Protein AF-A0A3A9J776-F1 (afdb_monomer_lite)

Sequence (77 aa):
MKIWGLTGGIGMGKSTATGVIRRRNIPVFDADATVHALQGRGGRAVAPIGLAFPGAIRDGAVDREALRRAVLGNPAA

Secondary structure (DSSP, 8-state):
---------TTSSHHHHHHHHHHTT-----HHHHHHHHHSTT-TTHHHHHHHSTT-EETTEE-HHHHHHHHTT-TT-

Foldseek 3Di:
DDDDDDDDDPPPCSVVVVVVCVVVVHDDDDPVVLVQQLQQAVHVVQVVLCVVQPPQDDPRGGNPVSSCVVCPPPPPD

Radius of gyration: 15.99 Å; chains: 1; bounding box: 36×28×38 Å

Organism: NCBI:txid2478470

InterPro domains:
  IPR001977 Dephospho-CoA kinase [PF01121] (3-76)
  IPR001977 Dephospho-CoA kinase [PS51219] (3-77)
  IPR027417 P-loop containing nucleoside triphosphate hydrolase [G3DSA:3.40.50.300] (1-77)
  IPR027417 P-loop containing nucleoside triphosphate hydrolase [SSF52540] (1-75)

Structure (mmCIF, N/CA/C/O backbone):
data_AF-A0A3A9J776-F1
#
_entry.id   AF-A0A3A9J776-F1
#
loop_
_atom_site.group_PDB
_atom_site.id
_atom_site.type_symbol
_atom_site.label_atom_id
_atom_site.label_alt_id
_atom_site.label_comp_id
_atom_site.label_asym_id
_atom_site.label_entity_id
_atom_site.label_seq_id
_atom_site.pdbx_PDB_ins_code
_atom_site.Cartn_x
_atom_site.Cartn_y
_atom_site.Cartn_z
_atom_site.occupancy
_atom_site.B_iso_or_equiv
_atom_site.auth_seq_id
_atom_site.auth_comp_id
_atom_site.auth_asym_id
_atom_site.auth_atom_id
_atom_site.pdbx_PDB_model_num
ATOM 1 N N . MET A 1 1 ? -22.082 11.532 4.121 1.00 83.19 1 MET A N 1
ATOM 2 C CA . MET A 1 1 ? -20.994 10.886 4.893 1.00 83.19 1 MET A CA 1
ATOM 3 C C . MET A 1 1 ? -19.771 11.796 4.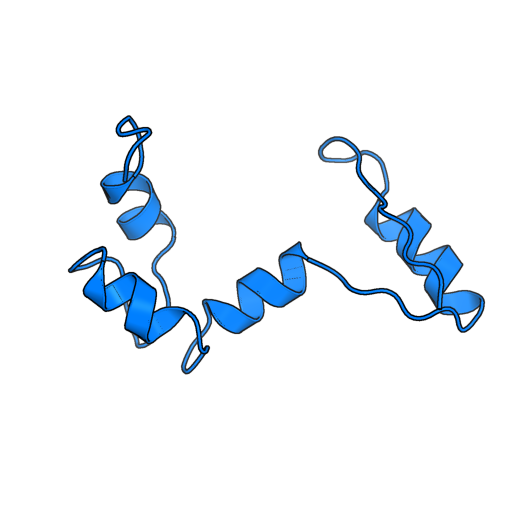847 1.00 83.19 1 MET A C 1
ATOM 5 O O . MET A 1 1 ? -19.492 12.310 3.774 1.00 83.19 1 MET A O 1
ATOM 9 N N . LYS A 1 2 ? -19.092 12.058 5.972 1.00 92.62 2 LYS A N 1
ATOM 10 C CA . LYS A 1 2 ? -17.863 12.879 6.005 1.00 92.62 2 LYS A CA 1
ATOM 11 C C . LYS A 1 2 ? -16.634 11.963 6.039 1.00 92.62 2 LYS A C 1
ATOM 13 O O . LYS A 1 2 ? -16.647 10.994 6.793 1.00 92.62 2 LYS A O 1
ATOM 18 N N . ILE A 1 3 ? -15.609 12.267 5.241 1.00 94.12 3 ILE A N 1
ATOM 19 C CA . ILE A 1 3 ? -14.348 11.511 5.167 1.00 94.12 3 ILE A CA 1
ATOM 20 C C . ILE A 1 3 ? -13.247 12.335 5.837 1.00 94.12 3 ILE A C 1
ATOM 22 O O . ILE A 1 3 ? -13.123 13.527 5.568 1.00 94.12 3 ILE A O 1
ATOM 26 N N . TRP A 1 4 ? -12.456 11.695 6.696 1.00 94.44 4 TRP A N 1
ATOM 27 C CA . TRP A 1 4 ? -11.378 12.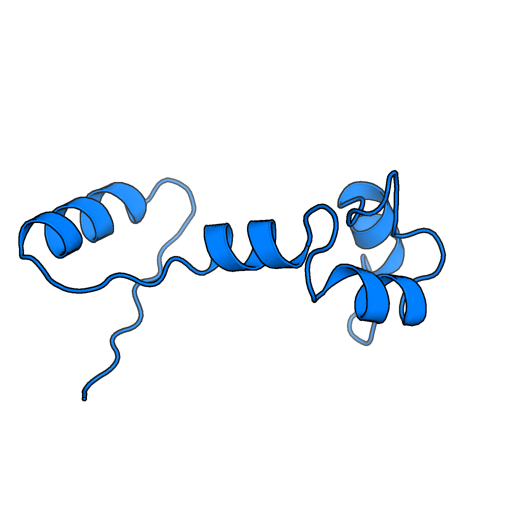330 7.454 1.00 94.44 4 TRP A CA 1
ATOM 28 C C . TRP A 1 4 ? -10.050 11.654 7.118 1.00 94.44 4 TRP A C 1
ATOM 30 O O . TRP A 1 4 ? -9.942 10.431 7.207 1.00 94.44 4 TRP A O 1
ATOM 40 N N . GLY A 1 5 ? -9.047 12.443 6.730 1.00 94.88 5 GLY A N 1
ATOM 41 C CA . GLY A 1 5 ? -7.697 11.953 6.463 1.00 94.88 5 GLY A CA 1
ATOM 42 C C . GLY A 1 5 ? -6.839 11.975 7.725 1.00 94.88 5 GLY A C 1
ATOM 43 O O . GLY A 1 5 ? -6.708 13.020 8.359 1.00 94.88 5 GLY A O 1
ATOM 44 N N . LEU A 1 6 ? -6.230 10.839 8.071 1.00 94.12 6 LEU A N 1
ATOM 45 C CA . LEU A 1 6 ? -5.213 10.756 9.118 1.00 94.12 6 LEU A CA 1
ATOM 46 C C . LEU A 1 6 ? -3.842 10.525 8.476 1.00 94.12 6 LEU A C 1
ATOM 48 O O . LEU A 1 6 ? -3.628 9.517 7.810 1.00 94.12 6 LEU A O 1
ATOM 52 N N . THR A 1 7 ? -2.909 11.444 8.713 1.00 93.75 7 THR A N 1
ATOM 53 C CA . THR A 1 7 ? -1.529 11.375 8.217 1.00 93.75 7 THR A CA 1
ATOM 54 C C . THR A 1 7 ? -0.531 11.686 9.335 1.00 93.75 7 THR A C 1
ATOM 56 O O . THR A 1 7 ? -0.912 12.015 10.456 1.00 93.75 7 THR A O 1
ATOM 59 N N . GLY A 1 8 ? 0.756 11.522 9.051 1.00 91.88 8 GLY A N 1
ATOM 60 C CA . GLY A 1 8 ? 1.858 11.702 9.990 1.00 91.88 8 GLY A CA 1
ATOM 61 C C . GLY A 1 8 ? 3.098 10.931 9.542 1.00 91.88 8 GLY A C 1
ATOM 62 O O . GLY A 1 8 ? 3.000 9.992 8.749 1.00 91.88 8 GLY A O 1
ATOM 63 N N . GLY A 1 9 ? 4.265 11.297 10.069 1.00 91.56 9 GLY A N 1
ATOM 64 C CA . GLY A 1 9 ? 5.535 10.626 9.770 1.00 91.56 9 GLY A CA 1
ATOM 65 C C . GLY A 1 9 ? 5.588 9.151 10.197 1.00 91.56 9 GLY A C 1
ATOM 66 O O . GLY A 1 9 ? 4.689 8.626 10.871 1.00 91.56 9 GLY A O 1
ATOM 67 N N . ILE A 1 10 ? 6.653 8.459 9.791 1.00 88.19 10 ILE A N 1
ATOM 68 C CA . ILE A 1 10 ? 6.955 7.094 10.248 1.00 88.19 10 ILE A CA 1
ATOM 69 C C . ILE A 1 10 ? 7.159 7.128 11.772 1.00 88.19 10 ILE A C 1
ATOM 71 O O . ILE A 1 10 ? 7.771 8.052 12.295 1.00 88.19 10 ILE A O 1
ATOM 75 N N . GLY A 1 11 ? 6.586 6.164 12.497 1.00 88.19 11 GLY A N 1
ATOM 76 C CA . GLY A 1 11 ? 6.705 6.088 13.961 1.00 88.19 11 GLY A CA 1
ATOM 77 C C . GLY A 1 11 ? 5.805 7.041 14.763 1.00 88.19 11 GLY A C 1
ATOM 78 O O . GLY A 1 11 ? 5.737 6.917 15.978 1.00 88.19 11 GLY A O 1
ATOM 79 N N . MET A 1 12 ? 5.028 7.920 14.121 1.00 93.19 12 MET A N 1
ATOM 80 C CA . MET A 1 12 ? 4.195 8.931 14.807 1.00 93.19 12 MET A CA 1
ATOM 81 C C . MET A 1 12 ? 2.897 8.386 15.442 1.00 93.19 12 MET A C 1
ATOM 83 O O . MET A 1 12 ? 1.974 9.140 15.730 1.00 93.19 12 MET A O 1
ATOM 87 N N . GLY A 1 13 ? 2.762 7.067 15.611 1.00 92.44 13 GLY A N 1
ATOM 88 C CA . GLY A 1 13 ? 1.605 6.475 16.295 1.00 92.44 13 GLY A CA 1
ATOM 89 C C . GLY A 1 13 ? 0.284 6.465 15.509 1.00 92.44 13 GLY A C 1
ATOM 90 O O . GLY A 1 13 ? -0.769 6.252 16.108 1.00 92.44 13 GLY A O 1
ATOM 91 N N . LYS A 1 14 ? 0.299 6.631 14.175 1.00 94.69 14 LYS A N 1
ATOM 92 C CA . LYS A 1 14 ? -0.914 6.548 13.325 1.00 94.69 14 LYS A CA 1
ATOM 93 C C . LYS A 1 14 ? -1.709 5.254 13.550 1.00 94.69 14 LYS A C 1
ATOM 95 O O . LYS A 1 14 ? -2.931 5.290 13.693 1.00 94.69 14 LYS A O 1
ATOM 100 N N . SER A 1 15 ? -1.024 4.113 13.639 1.00 90.50 15 SER A N 1
ATOM 101 C CA . SER A 1 15 ? -1.651 2.809 13.903 1.00 90.50 15 SER A CA 1
ATOM 102 C C . SER A 1 15 ? -2.307 2.756 15.290 1.00 90.50 15 SER A C 1
ATOM 104 O O . SER A 1 15 ? -3.386 2.189 15.454 1.00 90.50 15 SER A O 1
ATOM 106 N N . THR A 1 16 ? -1.716 3.424 16.284 1.00 94.38 16 THR A N 1
ATOM 107 C CA . THR A 1 16 ? -2.298 3.562 17.626 1.00 94.38 16 THR A CA 1
ATOM 108 C C . THR A 1 16 ? -3.559 4.428 17.593 1.00 94.38 16 THR A C 1
ATOM 110 O O . THR A 1 16 ? -4.595 4.034 18.135 1.00 94.38 16 THR A O 1
ATOM 113 N N . ALA A 1 17 ? -3.507 5.578 16.913 1.00 93.88 17 ALA A N 1
ATOM 114 C CA . ALA A 1 17 ? -4.641 6.491 16.774 1.00 93.88 17 ALA A CA 1
ATOM 115 C C . ALA A 1 17 ? -5.818 5.843 16.021 1.00 93.88 17 ALA A C 1
ATOM 117 O O . ALA A 1 17 ? -6.955 5.884 16.492 1.00 93.88 17 ALA A O 1
ATOM 118 N N . THR A 1 18 ? -5.557 5.164 14.900 1.00 94.62 18 THR A N 1
ATOM 119 C CA . THR A 1 18 ? -6.593 4.405 14.176 1.00 94.62 18 THR A CA 1
ATOM 120 C C . THR A 1 18 ? -7.182 3.273 15.015 1.00 94.62 18 THR A C 1
ATOM 122 O O . THR A 1 18 ? -8.387 3.035 14.950 1.00 94.62 18 THR A O 1
ATOM 125 N N . GLY A 1 19 ? -6.383 2.616 15.862 1.00 94.50 19 GLY A N 1
ATOM 126 C CA . GLY A 1 19 ? -6.874 1.625 16.822 1.00 94.50 19 GLY A CA 1
ATOM 127 C C . GLY A 1 19 ? -7.903 2.199 17.802 1.00 94.50 19 GLY A C 1
ATOM 128 O O . GLY A 1 19 ? -8.918 1.562 18.076 1.00 94.50 19 GLY A O 1
ATOM 129 N N . VAL A 1 20 ? -7.689 3.424 18.292 1.00 95.06 20 VAL A N 1
ATOM 130 C CA . VAL A 1 20 ? -8.657 4.139 19.143 1.00 95.06 20 VAL A CA 1
ATOM 131 C C . VAL A 1 20 ? -9.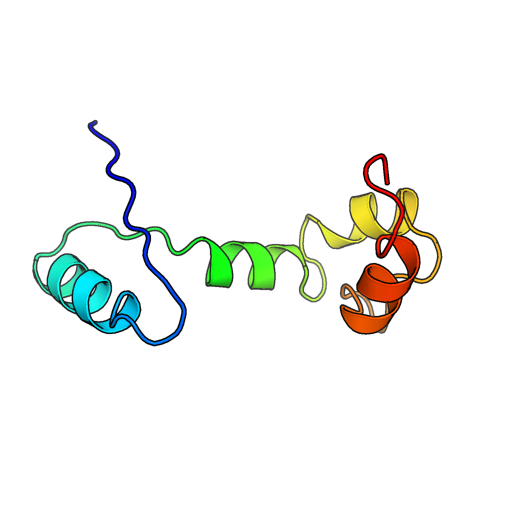959 4.432 18.384 1.00 95.06 20 VAL A C 1
ATOM 133 O O . VAL A 1 20 ? -11.040 4.264 18.946 1.00 95.06 20 VAL A O 1
ATOM 136 N N . ILE A 1 21 ? -9.869 4.846 17.116 1.00 94.88 21 ILE A N 1
ATOM 137 C CA . ILE A 1 21 ? -11.031 5.142 16.258 1.00 94.88 21 ILE A CA 1
ATOM 138 C C . ILE A 1 21 ? -11.862 3.873 16.021 1.00 94.88 21 ILE A C 1
ATOM 140 O O . ILE A 1 21 ? -13.075 3.885 16.235 1.00 94.88 21 ILE A O 1
ATOM 144 N N . ARG A 1 22 ? -11.205 2.755 15.684 1.00 95.06 22 ARG A N 1
ATOM 145 C CA . ARG A 1 22 ? -11.860 1.449 15.501 1.00 95.06 22 ARG A CA 1
ATOM 146 C C . ARG A 1 22 ? -12.610 0.996 16.755 1.00 95.06 22 ARG A C 1
ATOM 148 O O . ARG A 1 22 ? -13.745 0.551 16.645 1.00 95.06 22 ARG A O 1
ATOM 155 N N . ARG A 1 23 ? -12.027 1.175 17.951 1.00 96.38 23 ARG A N 1
ATOM 156 C CA . ARG A 1 23 ? -12.687 0.842 19.234 1.00 96.38 23 ARG A CA 1
ATOM 157 C C . ARG A 1 23 ? -13.959 1.648 19.505 1.00 96.38 23 ARG A C 1
ATOM 159 O O . ARG A 1 23 ? -14.766 1.232 20.325 1.00 96.38 23 ARG A O 1
ATOM 166 N N . ARG A 1 24 ? -14.150 2.784 18.829 1.00 95.56 24 ARG A N 1
ATOM 167 C CA . ARG A 1 24 ? -15.392 3.571 18.880 1.00 95.56 24 ARG A CA 1
ATOM 168 C C . ARG A 1 24 ? -16.403 3.169 17.801 1.00 95.56 24 ARG A C 1
ATOM 170 O O . ARG A 1 24 ? -17.340 3.920 17.555 1.00 95.56 24 ARG A O 1
ATOM 177 N N . ASN A 1 25 ? -16.217 2.016 17.154 1.00 95.31 25 ASN A N 1
ATOM 178 C CA . ASN A 1 25 ? -17.042 1.527 16.045 1.00 95.31 25 ASN A CA 1
ATOM 179 C C . ASN A 1 25 ? -17.085 2.481 14.841 1.00 95.31 25 ASN A C 1
ATOM 181 O O . ASN A 1 25 ? -18.037 2.475 14.063 1.00 95.31 25 ASN A O 1
ATOM 185 N N . ILE A 1 26 ? -16.044 3.301 14.669 1.00 94.56 26 ILE A N 1
ATOM 186 C CA . ILE A 1 26 ? -15.895 4.156 13.494 1.00 94.56 26 ILE A CA 1
ATOM 187 C C . ILE A 1 26 ? -15.084 3.377 12.447 1.00 94.56 26 ILE A C 1
ATOM 189 O O . ILE A 1 26 ? -13.975 2.925 12.759 1.00 94.56 26 ILE A O 1
ATOM 193 N N . PRO A 1 27 ? -15.593 3.217 11.210 1.00 94.62 27 PRO A N 1
ATOM 194 C CA . PRO A 1 27 ? -14.858 2.553 10.141 1.00 94.62 27 PRO A CA 1
ATOM 195 C C . PRO A 1 27 ? -13.532 3.255 9.849 1.00 94.62 27 PRO A C 1
ATOM 197 O O . PRO A 1 27 ? -13.477 4.477 9.708 1.00 94.62 27 PRO A O 1
ATOM 200 N N . VAL A 1 28 ? -12.465 2.469 9.719 1.00 95.44 28 VAL A N 1
ATOM 201 C CA . VAL A 1 28 ? -11.140 2.965 9.339 1.00 95.44 28 VAL A CA 1
ATOM 202 C C . VAL A 1 28 ? -10.686 2.251 8.082 1.00 95.44 28 VAL A C 1
ATOM 204 O O . VAL A 1 28 ? -10.483 1.037 8.092 1.00 95.44 28 VAL A O 1
ATOM 207 N N . PHE A 1 29 ? -10.468 3.036 7.034 1.00 95.38 29 PHE A N 1
ATOM 208 C CA . PHE A 1 29 ? -9.769 2.609 5.835 1.00 95.38 29 PHE A CA 1
ATOM 209 C C . PHE A 1 29 ? -8.261 2.794 6.031 1.00 95.38 29 PHE A C 1
ATOM 211 O O . PHE A 1 29 ? -7.806 3.888 6.360 1.00 95.38 29 PHE A O 1
ATOM 218 N N . ASP A 1 30 ? -7.499 1.720 5.843 1.00 94.19 30 ASP A N 1
ATOM 219 C CA . ASP A 1 30 ? -6.040 1.733 5.915 1.00 94.19 30 ASP A CA 1
ATOM 220 C C . ASP A 1 30 ? -5.470 1.690 4.493 1.00 94.19 30 ASP A C 1
ATOM 222 O O . ASP A 1 30 ? -5.622 0.695 3.776 1.00 94.19 30 ASP A O 1
ATOM 226 N N . ALA A 1 31 ? -4.863 2.798 4.070 1.00 93.31 31 ALA A N 1
ATOM 227 C CA . ALA A 1 31 ? -4.342 2.947 2.718 1.00 93.31 31 ALA A CA 1
ATOM 228 C C . ALA A 1 31 ? -3.158 2.006 2.452 1.00 93.31 31 ALA A C 1
ATOM 230 O O . ALA A 1 31 ? -3.123 1.369 1.399 1.00 93.31 31 ALA A O 1
ATOM 231 N N . ASP A 1 32 ? -2.239 1.858 3.410 1.00 91.00 32 ASP A N 1
ATOM 232 C CA . ASP A 1 32 ? -1.039 1.031 3.250 1.00 91.00 32 ASP A CA 1
ATOM 233 C C . ASP A 1 32 ? -1.415 -0.449 3.122 1.00 91.00 32 ASP A C 1
ATOM 235 O O . ASP A 1 32 ? -0.942 -1.146 2.217 1.00 91.00 32 ASP A O 1
ATOM 239 N N . ALA A 1 33 ? -2.328 -0.920 3.978 1.00 92.56 33 ALA A N 1
ATOM 240 C CA . ALA A 1 33 ? -2.838 -2.287 3.912 1.00 92.56 33 ALA A CA 1
ATOM 241 C C . ALA A 1 33 ? -3.603 -2.549 2.604 1.00 92.56 33 ALA A C 1
ATOM 243 O O . ALA A 1 33 ? -3.455 -3.609 1.992 1.00 92.56 33 ALA A O 1
ATOM 244 N N . THR A 1 34 ? -4.385 -1.571 2.142 1.00 95.81 34 THR A N 1
ATOM 245 C CA . THR A 1 34 ? -5.150 -1.697 0.895 1.00 95.81 34 THR A CA 1
ATOM 246 C C . THR A 1 34 ? -4.230 -1.764 -0.320 1.00 95.81 34 THR A C 1
ATOM 248 O O . THR A 1 34 ? -4.407 -2.634 -1.170 1.00 95.81 34 THR A O 1
ATOM 251 N N . VAL A 1 35 ? -3.211 -0.903 -0.399 1.00 95.00 35 VAL A N 1
ATOM 252 C CA . VAL A 1 35 ? -2.215 -0.946 -1.482 1.00 95.00 35 VAL A CA 1
ATOM 253 C C . VAL A 1 35 ? -1.464 -2.274 -1.465 1.00 95.00 35 VAL A C 1
ATOM 255 O O . VAL A 1 35 ? -1.287 -2.884 -2.518 1.00 95.00 35 VAL A O 1
ATOM 258 N N . HIS A 1 36 ? -1.082 -2.767 -0.283 1.00 93.88 36 HIS A N 1
ATOM 259 C CA . HIS A 1 36 ? -0.434 -4.071 -0.157 1.00 93.88 36 HIS A CA 1
ATOM 260 C C . HIS A 1 36 ? -1.314 -5.206 -0.701 1.00 93.88 36 HIS A C 1
ATOM 262 O O . HIS A 1 36 ? -0.830 -6.034 -1.469 1.00 93.88 36 HIS A O 1
ATOM 268 N N . ALA A 1 37 ? -2.611 -5.214 -0.381 1.00 95.81 37 ALA A N 1
ATOM 269 C CA . ALA A 1 37 ? -3.550 -6.204 -0.907 1.00 95.81 37 ALA A CA 1
ATOM 270 C C . ALA A 1 37 ? -3.730 -6.091 -2.432 1.00 95.81 37 ALA A C 1
ATOM 272 O O . ALA A 1 37 ? -3.743 -7.099 -3.135 1.00 95.81 37 ALA A O 1
ATOM 273 N N . LEU A 1 38 ? -3.824 -4.869 -2.963 1.00 96.25 38 LEU A N 1
ATOM 274 C CA . LEU A 1 38 ? -3.978 -4.629 -4.400 1.00 96.25 38 LEU A CA 1
ATOM 275 C C . LEU A 1 38 ? -2.751 -5.054 -5.215 1.00 96.25 38 LEU A C 1
ATOM 277 O O . LEU A 1 38 ? -2.907 -5.456 -6.367 1.00 96.25 38 LEU A O 1
ATOM 281 N N . GLN A 1 39 ? -1.558 -4.953 -4.630 1.00 96.31 39 GLN A N 1
ATOM 282 C CA . GLN A 1 39 ? -0.279 -5.333 -5.235 1.00 96.31 39 GLN A CA 1
ATOM 283 C C . GLN A 1 39 ? 0.121 -6.795 -4.956 1.00 96.31 39 GLN A C 1
ATOM 285 O O . GLN A 1 39 ? 1.080 -7.293 -5.550 1.00 96.31 39 GLN A O 1
ATOM 290 N N . GLY A 1 40 ? -0.585 -7.476 -4.050 1.00 95.19 40 GLY A N 1
ATOM 291 C CA . GLY A 1 40 ? -0.370 -8.882 -3.710 1.00 95.19 40 GLY A CA 1
ATOM 292 C C . GLY A 1 40 ? -0.824 -9.844 -4.811 1.00 95.19 40 GLY A C 1
ATOM 293 O O . GLY A 1 40 ? -1.331 -9.433 -5.851 1.00 95.19 40 GLY A O 1
ATOM 294 N N . ARG A 1 41 ? -0.652 -11.152 -4.582 1.00 94.56 41 ARG A N 1
ATOM 295 C CA . ARG A 1 41 ? -0.988 -12.190 -5.573 1.00 94.56 41 ARG A CA 1
ATOM 296 C C . ARG A 1 41 ? -2.453 -12.122 -5.998 1.00 94.56 41 ARG A C 1
ATOM 298 O O . ARG A 1 41 ? -3.338 -12.156 -5.149 1.00 94.56 41 ARG A O 1
ATOM 305 N N . GLY A 1 42 ? -2.698 -12.038 -7.307 1.00 88.38 42 GLY A N 1
ATOM 306 C CA . GLY A 1 42 ? -4.055 -11.896 -7.856 1.00 88.38 42 GLY A CA 1
ATOM 307 C C . GLY A 1 42 ? -4.720 -10.549 -7.543 1.00 88.38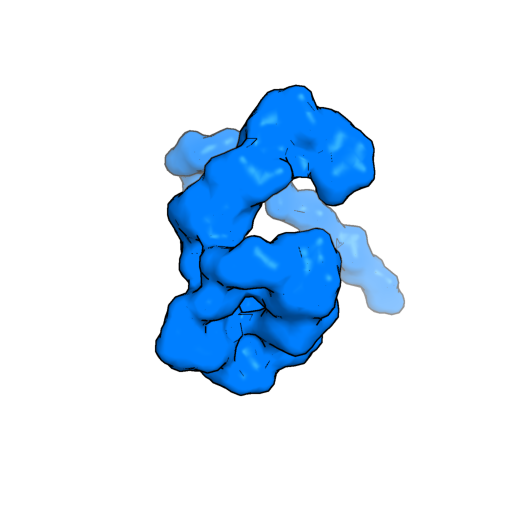 42 GLY A C 1
ATOM 308 O O . GLY A 1 42 ? -5.906 -10.363 -7.811 1.00 88.38 42 GLY A O 1
ATOM 309 N N . GLY A 1 43 ? -3.968 -9.602 -6.979 1.00 94.00 43 GLY A N 1
ATOM 310 C CA . GLY A 1 43 ? -4.434 -8.261 -6.688 1.00 94.00 43 GLY A CA 1
ATOM 311 C C . GLY A 1 43 ? -4.704 -7.474 -7.968 1.00 94.00 43 GLY A C 1
ATOM 312 O O . GLY A 1 43 ? -4.021 -7.612 -8.985 1.00 94.00 43 GLY A O 1
ATOM 313 N N . ARG A 1 44 ? -5.714 -6.603 -7.921 1.00 95.31 44 ARG A N 1
ATOM 314 C CA . ARG A 1 44 ? -6.172 -5.847 -9.099 1.00 95.31 44 ARG A CA 1
ATOM 315 C C . ARG A 1 44 ? -5.127 -4.886 -9.669 1.00 95.31 44 ARG A C 1
ATOM 317 O O . ARG A 1 44 ? -5.275 -4.475 -10.814 1.00 95.31 44 ARG A O 1
ATOM 324 N N . ALA A 1 45 ? -4.099 -4.522 -8.900 1.00 95.06 45 ALA A N 1
ATOM 325 C CA . ALA A 1 45 ? -3.018 -3.670 -9.385 1.00 95.06 45 ALA A CA 1
ATOM 326 C C . ALA A 1 45 ? -1.897 -4.460 -10.084 1.00 95.06 45 ALA A C 1
ATOM 328 O O . ALA A 1 45 ? -1.106 -3.856 -10.797 1.00 95.06 45 ALA A O 1
ATOM 329 N N . VAL A 1 46 ? -1.835 -5.790 -9.941 1.00 95.81 46 VAL A N 1
ATOM 330 C CA . VAL A 1 46 ? -0.757 -6.614 -10.519 1.00 95.81 46 VAL A CA 1
ATOM 331 C C . VAL A 1 46 ? -0.731 -6.521 -12.042 1.00 95.81 46 VAL A C 1
ATOM 333 O O . VAL A 1 46 ? 0.300 -6.186 -12.614 1.00 95.81 46 VAL A O 1
ATOM 336 N N . ALA A 1 47 ? -1.859 -6.787 -12.706 1.00 94.62 47 ALA A N 1
ATOM 337 C CA . ALA A 1 47 ? -1.937 -6.744 -14.165 1.00 94.62 47 ALA A CA 1
ATOM 338 C C . ALA A 1 47 ? -1.567 -5.364 -14.750 1.00 94.62 47 ALA A C 1
ATOM 340 O O . ALA A 1 47 ? -0.666 -5.316 -15.586 1.00 94.62 47 ALA A O 1
ATOM 341 N N . PRO A 1 48 ? -2.174 -4.237 -14.314 1.00 96.00 48 PRO A N 1
ATOM 342 C CA . PRO A 1 48 ? -1.825 -2.926 -14.861 1.00 96.00 48 PRO A CA 1
ATOM 343 C C . PRO A 1 48 ? -0.380 -2.514 -14.550 1.00 96.00 48 PRO A C 1
ATOM 345 O O . PRO A 1 48 ? 0.270 -1.935 -15.415 1.00 96.00 48 PRO A O 1
ATOM 348 N N . ILE A 1 49 ? 0.160 -2.855 -13.372 1.00 95.38 49 ILE A N 1
ATOM 349 C CA . ILE A 1 49 ? 1.573 -2.589 -13.053 1.00 95.38 49 ILE A CA 1
ATOM 350 C C . ILE A 1 49 ? 2.497 -3.415 -13.951 1.00 95.38 49 ILE A C 1
ATOM 352 O O . ILE A 1 49 ? 3.481 -2.881 -14.445 1.00 95.38 49 ILE A O 1
ATOM 356 N N . GLY A 1 50 ? 2.181 -4.686 -14.212 1.00 94.56 50 GLY A N 1
ATOM 357 C CA . GLY A 1 50 ? 2.979 -5.526 -15.110 1.00 94.56 50 GLY A CA 1
ATOM 358 C C . GLY A 1 50 ? 2.948 -5.076 -16.572 1.00 94.56 50 GLY A C 1
ATOM 359 O O . GLY A 1 50 ? 3.935 -5.255 -17.279 1.00 94.56 50 GLY A O 1
ATOM 360 N N . LEU A 1 51 ? 1.840 -4.469 -17.012 1.00 94.62 51 LEU A N 1
ATOM 361 C CA . LEU A 1 51 ? 1.707 -3.849 -18.334 1.00 94.62 51 LEU A CA 1
ATOM 362 C C . LEU A 1 51 ? 2.557 -2.577 -18.457 1.00 94.62 51 LEU A C 1
ATOM 364 O O . LEU A 1 51 ? 3.243 -2.401 -19.459 1.00 94.62 51 LEU A O 1
ATOM 368 N N . ALA A 1 52 ? 2.516 -1.704 -17.446 1.00 94.69 52 ALA A N 1
ATOM 369 C CA . ALA A 1 52 ? 3.273 -0.450 -17.438 1.00 94.69 52 ALA A CA 1
ATOM 370 C C . ALA A 1 52 ? 4.779 -0.669 -17.207 1.00 94.69 52 ALA A C 1
ATOM 372 O O . ALA A 1 52 ? 5.608 0.007 -17.812 1.00 94.69 52 ALA A O 1
ATOM 373 N N . PHE A 1 53 ? 5.130 -1.644 -16.365 1.00 94.31 53 PHE A N 1
ATOM 374 C CA . PHE A 1 53 ? 6.502 -1.955 -15.969 1.00 94.31 53 PHE A CA 1
ATOM 375 C C . PHE A 1 53 ? 6.806 -3.442 -16.191 1.00 94.31 53 PHE A C 1
ATOM 377 O O . PHE A 1 53 ? 6.732 -4.250 -15.254 1.00 94.31 53 PHE A O 1
ATOM 384 N N . PRO A 1 54 ? 7.171 -3.834 -17.425 1.00 92.94 54 PRO A N 1
ATOM 385 C CA . PRO A 1 54 ? 7.591 -5.198 -17.713 1.00 92.94 54 PRO A CA 1
ATOM 386 C C . PRO A 1 54 ? 8.729 -5.642 -16.780 1.00 92.94 54 PRO A C 1
ATOM 388 O O . PRO A 1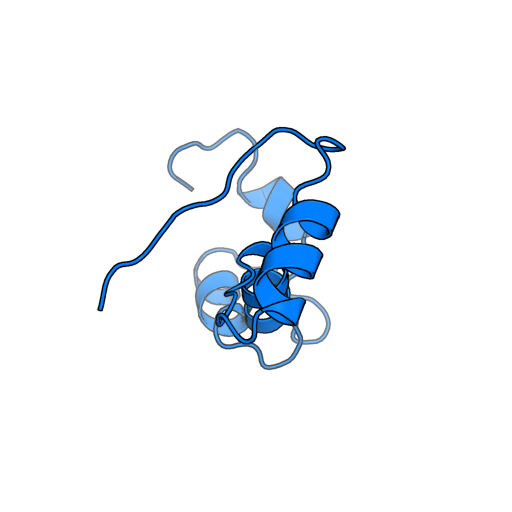 54 ? 9.728 -4.944 -16.618 1.00 92.94 54 PRO A O 1
ATOM 391 N N . GLY A 1 55 ? 8.571 -6.804 -16.140 1.00 93.00 55 GLY A N 1
ATOM 392 C CA . GLY A 1 55 ? 9.537 -7.335 -15.167 1.00 93.00 55 GLY A CA 1
ATOM 393 C C . GLY A 1 55 ? 9.320 -6.894 -13.712 1.00 93.00 55 GLY A C 1
ATOM 394 O O . GLY A 1 55 ? 10.023 -7.378 -12.829 1.00 93.00 55 GLY A O 1
ATOM 395 N N . ALA A 1 56 ? 8.325 -6.045 -13.427 1.00 95.44 56 ALA A N 1
ATOM 396 C CA . ALA A 1 56 ? 7.958 -5.663 -12.059 1.00 95.44 56 ALA A CA 1
ATOM 397 C C . ALA A 1 56 ? 7.092 -6.706 -11.325 1.00 95.44 56 ALA A C 1
ATOM 399 O O . ALA A 1 56 ? 6.735 -6.501 -10.166 1.00 95.44 56 ALA A O 1
ATOM 400 N N . ILE A 1 57 ? 6.719 -7.807 -11.986 1.00 96.19 57 ILE A N 1
ATOM 401 C CA . ILE A 1 57 ? 5.870 -8.861 -11.422 1.00 96.19 57 ILE A CA 1
ATOM 402 C C . ILE A 1 57 ? 6.693 -10.126 -11.202 1.00 96.19 57 ILE A C 1
ATOM 404 O O . ILE A 1 57 ? 7.347 -10.619 -12.120 1.00 96.19 57 ILE A O 1
ATOM 408 N N . ARG A 1 58 ? 6.602 -10.686 -9.996 1.00 95.12 58 ARG A N 1
ATOM 409 C CA . ARG A 1 58 ? 7.226 -11.950 -9.608 1.00 95.12 58 ARG A CA 1
ATOM 410 C C . ARG A 1 58 ? 6.211 -12.814 -8.867 1.00 95.12 58 ARG A C 1
ATOM 412 O O . ARG A 1 58 ? 5.525 -12.343 -7.965 1.00 95.12 58 ARG A O 1
ATOM 419 N N . ASP A 1 59 ? 6.100 -14.083 -9.256 1.00 92.38 59 ASP A N 1
ATOM 420 C CA . ASP A 1 59 ? 5.191 -15.060 -8.636 1.00 92.38 59 ASP A CA 1
ATOM 421 C C . ASP A 1 59 ? 3.733 -14.559 -8.524 1.00 92.38 59 ASP A C 1
ATOM 423 O O . ASP A 1 59 ? 3.051 -14.790 -7.520 1.00 92.38 59 ASP A O 1
ATOM 427 N N . GLY A 1 60 ? 3.273 -13.822 -9.544 1.00 91.94 60 GLY A N 1
ATOM 428 C CA . GLY A 1 60 ? 1.917 -13.270 -9.628 1.00 91.94 60 GLY A CA 1
ATOM 429 C C . GLY A 1 60 ? 1.630 -12.077 -8.708 1.00 91.94 60 GLY A C 1
ATOM 430 O O . GLY A 1 60 ? 0.466 -11.705 -8.573 1.00 91.94 60 GLY A O 1
ATOM 431 N N . ALA A 1 61 ? 2.650 -11.489 -8.079 1.00 95.88 61 ALA A N 1
ATOM 432 C CA . ALA A 1 61 ? 2.564 -10.284 -7.254 1.00 95.88 61 ALA A CA 1
ATOM 433 C C . ALA A 1 61 ? 3.567 -9.221 -7.721 1.00 95.88 61 ALA A C 1
ATOM 435 O O . ALA A 1 61 ? 4.517 -9.517 -8.444 1.00 95.88 61 ALA A O 1
ATOM 436 N N . VAL A 1 62 ? 3.373 -7.976 -7.291 1.00 96.12 62 VAL A N 1
ATOM 437 C CA . VAL A 1 62 ? 4.327 -6.894 -7.559 1.00 96.12 62 VAL A CA 1
ATOM 438 C C . VAL A 1 62 ? 5.608 -7.115 -6.751 1.00 96.12 62 VAL A C 1
ATOM 440 O O . VAL A 1 62 ? 5.581 -7.154 -5.519 1.00 96.12 62 VAL A O 1
ATOM 443 N N . ASP A 1 63 ? 6.741 -7.205 -7.442 1.00 96.00 63 ASP A N 1
ATOM 444 C CA . ASP A 1 63 ? 8.068 -7.148 -6.839 1.00 96.00 63 ASP A CA 1
ATOM 445 C C . ASP A 1 63 ? 8.421 -5.680 -6.582 1.00 96.00 63 ASP A C 1
ATOM 447 O O . ASP A 1 63 ? 8.685 -4.902 -7.502 1.00 96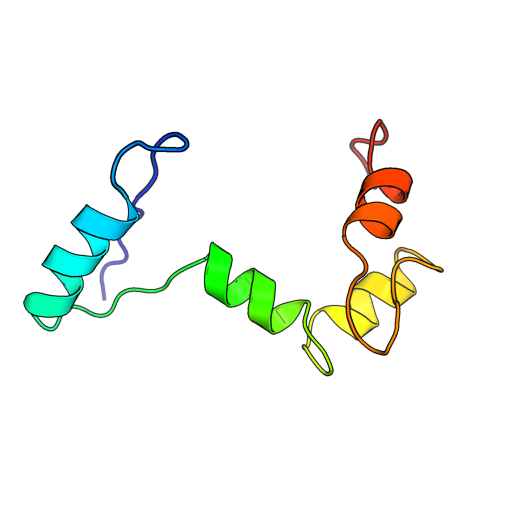.00 63 ASP A O 1
ATOM 451 N N . ARG A 1 64 ? 8.400 -5.288 -5.304 1.00 93.00 64 ARG A N 1
ATOM 452 C CA . ARG A 1 64 ? 8.652 -3.900 -4.897 1.00 93.00 64 ARG A CA 1
ATOM 453 C C . ARG A 1 64 ? 10.033 -3.414 -5.293 1.00 93.00 64 ARG A C 1
ATOM 455 O O . ARG A 1 64 ? 10.169 -2.237 -5.598 1.00 93.00 64 ARG A O 1
ATOM 462 N N . GLU A 1 65 ? 11.040 -4.276 -5.275 1.00 93.94 65 GLU A N 1
ATOM 463 C CA . GLU A 1 65 ? 12.403 -3.863 -5.581 1.00 93.94 65 GLU A CA 1
ATOM 464 C C . GLU A 1 65 ? 12.594 -3.731 -7.096 1.00 93.94 65 GLU A C 1
ATOM 466 O O . GLU A 1 65 ? 13.203 -2.764 -7.556 1.00 93.94 65 GLU A O 1
ATOM 471 N N . ALA A 1 66 ? 12.005 -4.632 -7.888 1.00 93.50 66 ALA A N 1
ATOM 472 C CA . ALA A 1 66 ? 11.977 -4.492 -9.343 1.00 93.50 66 ALA A CA 1
ATOM 473 C C . ALA A 1 66 ? 11.201 -3.245 -9.785 1.00 93.50 66 ALA A C 1
ATOM 475 O O . ALA A 1 66 ? 11.719 -2.458 -10.579 1.00 93.50 66 ALA A O 1
ATOM 476 N N . LEU A 1 67 ? 10.012 -3.019 -9.218 1.00 94.06 67 LEU A N 1
ATOM 477 C CA . LEU A 1 67 ? 9.223 -1.821 -9.493 1.00 94.06 67 LEU A CA 1
ATOM 478 C C . LEU A 1 67 ? 9.973 -0.556 -9.068 1.00 94.06 67 LEU A C 1
ATOM 480 O O . LEU A 1 67 ? 10.048 0.390 -9.844 1.00 94.06 67 LEU A O 1
ATOM 484 N N . ARG A 1 68 ? 10.584 -0.548 -7.873 1.00 93.56 68 ARG A N 1
ATOM 485 C CA . ARG A 1 68 ? 11.391 0.579 -7.388 1.00 93.56 68 ARG A CA 1
ATOM 486 C C . ARG A 1 68 ? 12.489 0.917 -8.385 1.00 93.56 68 ARG A C 1
ATOM 488 O O . ARG A 1 68 ? 12.611 2.079 -8.737 1.00 93.56 68 ARG A O 1
ATOM 495 N N . ARG A 1 69 ? 13.248 -0.068 -8.875 1.00 92.56 69 ARG A N 1
ATOM 496 C CA . ARG A 1 69 ? 14.287 0.167 -9.892 1.00 92.56 69 ARG A CA 1
ATOM 497 C C . ARG A 1 69 ? 13.734 0.748 -11.195 1.00 92.56 69 ARG A C 1
ATOM 499 O O . ARG A 1 69 ? 14.427 1.546 -11.810 1.00 92.56 69 ARG A O 1
ATOM 506 N N . ALA A 1 70 ? 12.525 0.364 -11.602 1.00 90.12 70 ALA A N 1
ATOM 507 C CA . ALA A 1 70 ? 11.902 0.865 -12.826 1.00 90.12 70 ALA A CA 1
ATOM 508 C C . ALA A 1 70 ? 11.438 2.331 -12.716 1.00 90.12 70 ALA A C 1
ATOM 510 O O . ALA A 1 70 ? 11.469 3.049 -13.711 1.00 90.12 70 ALA A O 1
ATOM 511 N N . VAL A 1 71 ? 11.032 2.780 -11.521 1.00 93.00 71 VAL A N 1
ATOM 512 C CA . VAL A 1 71 ? 10.486 4.138 -11.305 1.00 93.00 71 VAL A CA 1
ATOM 513 C C . VAL A 1 71 ? 11.483 5.122 -10.684 1.00 93.00 71 VAL A C 1
ATOM 515 O O . VAL A 1 71 ? 11.310 6.336 -10.789 1.00 93.00 71 VAL A O 1
ATOM 518 N N . LEU A 1 72 ? 12.530 4.640 -10.004 1.00 91.44 72 LEU A N 1
ATOM 519 C CA . LEU A 1 72 ? 13.472 5.510 -9.299 1.00 91.44 72 LEU A CA 1
ATOM 520 C C . LEU A 1 72 ? 14.212 6.416 -10.293 1.00 91.44 72 LEU A C 1
ATOM 522 O O . LEU A 1 72 ? 14.876 5.939 -11.207 1.00 91.44 72 LEU A O 1
ATOM 526 N N . GLY A 1 73 ? 14.142 7.729 -10.077 1.00 85.94 73 GLY A N 1
ATOM 527 C CA . GLY A 1 73 ? 14.825 8.709 -10.927 1.00 85.94 73 GLY A CA 1
ATOM 528 C C . GLY A 1 73 ? 14.065 9.096 -12.197 1.00 85.94 73 GLY A C 1
ATOM 529 O O . GLY A 1 73 ? 14.551 9.950 -12.931 1.00 85.94 73 GLY A O 1
ATOM 530 N N . ASN A 1 74 ? 12.867 8.549 -12.429 1.00 87.38 74 ASN A N 1
ATOM 531 C CA . ASN A 1 74 ? 11.976 8.984 -13.500 1.00 87.38 74 ASN A CA 1
ATOM 532 C C . ASN A 1 74 ? 10.643 9.496 -12.916 1.00 87.38 74 ASN A C 1
ATOM 534 O O . ASN A 1 74 ? 9.743 8.703 -12.657 1.00 87.38 74 ASN A O 1
ATOM 538 N N . PRO A 1 75 ? 10.488 10.818 -12.710 1.00 82.75 75 PRO A N 1
ATOM 539 C CA . PRO A 1 75 ? 9.270 11.405 -12.143 1.00 82.75 75 PRO A CA 1
ATOM 540 C C . PRO A 1 75 ? 8.002 11.200 -12.983 1.00 82.75 75 PRO A C 1
ATOM 542 O O . PRO A 1 75 ? 6.908 11.393 -12.464 1.00 82.75 75 PRO A O 1
ATOM 545 N N . ALA A 1 76 ? 8.149 10.870 -14.271 1.00 85.19 76 ALA A N 1
ATOM 546 C CA . ALA A 1 76 ? 7.044 10.654 -15.203 1.00 85.19 76 ALA A CA 1
ATOM 547 C C . ALA A 1 76 ? 6.723 9.166 -15.431 1.00 85.19 76 ALA A C 1
ATOM 549 O O . ALA A 1 76 ? 5.862 8.868 -16.260 1.00 85.19 76 ALA A O 1
ATOM 550 N N . ALA A 1 77 ? 7.442 8.260 -14.755 1.00 71.88 77 ALA A N 1
ATOM 551 C CA . ALA A 1 77 ? 7.194 6.821 -14.795 1.00 71.88 77 ALA A CA 1
ATOM 552 C C . ALA A 1 77 ? 5.820 6.461 -14.219 1.00 71.88 77 ALA A C 1
ATOM 554 O O . ALA A 1 77 ? 5.450 7.005 -13.153 1.00 71.88 77 ALA A O 1
#

pLDDT: mean 93.08, std 3.78, range [71.88, 96.38]